Protein AF-D7NAE2-F1 (afdb_monomer_lite)

pLDDT: mean 88.02, std 19.3, range [36.66, 98.88]

Foldseek 3Di:
DLADPLNVCCVVVCLLLVLLVVVCVVCVVVLLPDAALVVLLVVLVVVLSLVVSQVSVCVVPRHHDPVSCVSCVVVSSLSNSLSNQCVRYHPVSSVCSVCVPPPVVVVVVVCVVVVNPDDDDDDDDPCPDPDDDDDDDDDDDDDDDDDDDD

Sequence (150 aa):
MNITSYYKQAAMSGLILQFAYTYTDDNRIKLNNFKEMMQLSDYLAKQNMVDKFATYADRHGLKRRNLMLQKSHKLLNRYINSRIIYNMLDEEAWNEYINQDDPVISTALRVFRNNAAFPKKPEKKSAKGKVAIVQGYNHFSLQRHFIAHA

Secondary structure (DSSP, 8-state):
----HHHHHHHHTTHHHHHHHHHHHHTHHHHTT--SHHHHHHHHHTTTHHHHHHHHHHHTT----HHHHHHTHHHHHHHHHHHHHHHHS-HHHHHHHHHTT-HHHHHHHHHHHTT-SSPPPPP-----------------------PPP-

Radius of gyration: 34.31 Å; chains: 1; bounding box: 54×75×108 Å

Structure (mmCIF, N/CA/C/O backbone):
data_AF-D7NAE2-F1
#
_entry.id   AF-D7NAE2-F1
#
loop_
_atom_site.group_PDB
_atom_site.id
_atom_site.type_symbol
_atom_site.label_atom_id
_atom_site.label_alt_id
_atom_site.label_comp_id
_atom_site.label_asym_id
_atom_site.label_entity_id
_atom_site.label_seq_id
_atom_site.pdbx_PDB_ins_code
_atom_site.Cartn_x
_atom_site.Cartn_y
_atom_site.Cartn_z
_atom_site.occupancy
_atom_site.B_iso_or_equiv
_atom_site.auth_seq_id
_atom_site.auth_comp_id
_atom_site.auth_asym_id
_atom_site.auth_atom_id
_atom_site.pdbx_PDB_model_num
ATOM 1 N N . MET A 1 1 ? 1.911 15.995 -2.141 1.00 64.56 1 MET A N 1
ATOM 2 C CA . MET A 1 1 ? 1.461 14.690 -1.598 1.00 64.56 1 MET A CA 1
ATOM 3 C C . MET A 1 1 ? 0.397 14.921 -0.532 1.00 64.56 1 MET A C 1
ATOM 5 O O . MET A 1 1 ? 0.582 15.791 0.309 1.00 64.56 1 MET A O 1
ATOM 9 N N . ASN A 1 2 ? -0.695 14.154 -0.541 1.00 90.75 2 ASN A N 1
ATOM 10 C CA . ASN A 1 2 ? -1.825 14.324 0.385 1.00 90.75 2 ASN A CA 1
ATOM 11 C C . ASN A 1 2 ? -1.612 13.570 1.712 1.00 90.75 2 ASN A C 1
ATOM 13 O O . ASN A 1 2 ? -2.381 12.681 2.077 1.00 90.75 2 ASN A O 1
ATOM 17 N N . ILE A 1 3 ? -0.535 13.901 2.425 1.00 96.62 3 ILE A N 1
ATOM 18 C CA . ILE A 1 3 ? -0.161 13.268 3.698 1.00 96.62 3 ILE A CA 1
ATOM 19 C C . ILE A 1 3 ? -0.974 13.893 4.840 1.00 96.62 3 ILE A C 1
ATOM 21 O O . ILE A 1 3 ? -0.920 15.102 5.053 1.00 96.62 3 ILE A O 1
ATOM 25 N N . THR A 1 4 ? -1.704 13.075 5.598 1.00 98.44 4 THR A N 1
ATOM 26 C CA . THR A 1 4 ? -2.488 13.505 6.771 1.00 98.44 4 THR A CA 1
ATOM 27 C C . THR A 1 4 ? -1.820 13.100 8.081 1.00 98.44 4 THR A C 1
ATOM 29 O O . THR A 1 4 ? -0.950 12.229 8.105 1.00 98.44 4 THR A O 1
ATOM 32 N N . SER A 1 5 ? -2.242 13.705 9.195 1.00 98.19 5 SER A N 1
ATOM 33 C CA . SER A 1 5 ? -1.802 13.279 10.530 1.00 98.19 5 SER A CA 1
ATOM 34 C C . SER A 1 5 ? -2.199 11.834 10.835 1.00 98.19 5 SER A C 1
ATOM 36 O O . SER A 1 5 ? -1.395 11.110 11.411 1.00 98.19 5 SER A O 1
ATOM 38 N N . TYR A 1 6 ? -3.371 11.386 10.369 1.00 98.50 6 TYR A N 1
ATOM 39 C CA . TYR A 1 6 ? -3.787 9.986 10.478 1.00 98.50 6 TYR A CA 1
ATOM 40 C C . TYR A 1 6 ? -2.785 9.039 9.800 1.00 98.50 6 TYR A C 1
ATOM 42 O O . TYR A 1 6 ? -2.318 8.096 10.429 1.00 98.50 6 TYR A O 1
ATOM 50 N N . TYR A 1 7 ? -2.392 9.319 8.548 1.00 98.62 7 TYR A N 1
ATOM 51 C CA . TYR A 1 7 ? -1.379 8.517 7.847 1.00 98.62 7 TYR A CA 1
ATOM 52 C C . TYR A 1 7 ? -0.038 8.502 8.589 1.00 98.62 7 TYR A C 1
ATOM 54 O O . TYR A 1 7 ? 0.555 7.439 8.760 1.00 98.62 7 TYR A O 1
ATOM 62 N N . LYS A 1 8 ? 0.436 9.667 9.055 1.00 98.44 8 LYS A N 1
ATOM 63 C CA . LYS A 1 8 ? 1.699 9.760 9.805 1.00 98.44 8 LYS A CA 1
ATOM 64 C C . LYS A 1 8 ? 1.656 8.894 11.061 1.00 98.44 8 LYS A C 1
ATOM 66 O O . LYS A 1 8 ? 2.557 8.092 11.267 1.00 98.44 8 LYS A O 1
ATOM 71 N N . GLN A 1 9 ? 0.593 9.009 11.853 1.00 98.50 9 GLN A N 1
ATOM 72 C CA . GLN A 1 9 ? 0.435 8.235 13.081 1.00 98.50 9 GLN A CA 1
ATOM 73 C C . GLN A 1 9 ? 0.338 6.731 12.792 1.00 98.50 9 GLN A C 1
ATOM 75 O O . GLN A 1 9 ? 1.018 5.949 13.449 1.00 98.50 9 GLN A O 1
ATOM 80 N N . ALA A 1 10 ? -0.432 6.327 11.778 1.00 98.62 10 ALA A N 1
ATOM 81 C CA . ALA A 1 10 ? -0.533 4.938 11.326 1.00 98.62 10 ALA A CA 1
ATOM 82 C C . ALA A 1 10 ? 0.826 4.339 10.922 1.00 98.62 10 ALA A C 1
ATOM 84 O O . ALA A 1 10 ? 1.136 3.204 11.279 1.00 98.62 10 ALA A O 1
ATOM 85 N N . ALA A 1 11 ? 1.640 5.102 10.189 1.00 97.94 11 ALA A N 1
ATOM 86 C CA . ALA A 1 11 ? 2.962 4.667 9.753 1.00 97.94 11 ALA A CA 1
ATOM 87 C C . ALA A 1 11 ? 3.971 4.626 10.913 1.00 97.94 11 ALA A C 1
ATOM 89 O O . ALA A 1 11 ? 4.664 3.628 11.081 1.00 97.94 11 ALA A O 1
ATOM 90 N N . MET A 1 12 ? 4.032 5.683 11.730 1.00 98.19 12 MET A N 1
ATOM 91 C CA . MET A 1 12 ? 4.995 5.806 12.834 1.00 98.19 12 MET A CA 1
ATOM 92 C C . MET A 1 12 ? 4.734 4.817 13.973 1.00 98.19 12 MET A C 1
ATOM 94 O O . MET A 1 12 ? 5.675 4.362 14.608 1.00 98.19 12 MET A O 1
ATOM 98 N N . SER A 1 13 ? 3.471 4.475 14.227 1.00 98.19 13 SER A N 1
ATOM 99 C CA . SER A 1 13 ? 3.096 3.483 15.247 1.00 98.19 13 SER A CA 1
ATOM 100 C C . SER A 1 13 ? 3.320 2.034 14.808 1.00 98.19 13 SER A C 1
ATOM 102 O O . SER A 1 13 ? 3.119 1.124 15.605 1.00 98.19 13 SER A O 1
ATOM 104 N N . GLY A 1 14 ? 3.672 1.790 13.541 1.00 98.44 14 GLY A N 1
ATOM 105 C CA . GLY A 1 14 ? 3.779 0.437 12.994 1.00 98.44 14 GLY A CA 1
ATOM 106 C C . GLY A 1 14 ? 2.434 -0.254 12.738 1.00 98.44 14 GLY A C 1
ATOM 107 O O . GLY A 1 14 ? 2.430 -1.387 12.261 1.00 98.44 14 GLY A O 1
ATOM 108 N N . LEU A 1 15 ? 1.293 0.411 12.967 1.00 98.62 15 LEU A N 1
ATOM 109 C CA . LEU A 1 15 ? -0.041 -0.180 12.784 1.00 98.62 15 LEU A CA 1
ATOM 110 C C . LEU A 1 15 ? -0.277 -0.699 11.361 1.00 98.62 15 LEU A C 1
ATOM 112 O O . LEU A 1 15 ? -0.952 -1.709 11.186 1.00 98.62 15 LEU A O 1
ATOM 116 N N . ILE A 1 16 ? 0.280 -0.034 10.343 1.00 98.75 16 ILE A N 1
ATOM 117 C CA . ILE A 1 16 ? 0.179 -0.500 8.949 1.00 98.75 16 ILE A CA 1
ATOM 118 C C . ILE A 1 16 ? 0.916 -1.835 8.762 1.00 98.75 16 ILE A C 1
ATOM 120 O O . ILE A 1 16 ? 0.396 -2.726 8.095 1.00 98.75 16 ILE A O 1
ATOM 124 N N . LEU A 1 17 ? 2.109 -1.979 9.353 1.00 98.50 17 LEU A N 1
ATOM 125 C CA . LEU A 1 17 ? 2.908 -3.207 9.271 1.00 98.50 17 LEU A CA 1
ATOM 126 C C . LEU A 1 17 ? 2.215 -4.356 10.003 1.00 98.50 17 LEU A C 1
ATOM 128 O O . LEU A 1 17 ? 2.069 -5.436 9.439 1.00 98.50 17 LEU A O 1
ATOM 132 N N . GLN A 1 18 ? 1.742 -4.098 11.223 1.00 98.69 18 GLN A N 1
ATOM 133 C CA . GLN A 1 18 ? 1.012 -5.079 12.024 1.00 98.69 18 GLN A CA 1
ATOM 134 C C . GLN A 1 18 ? -0.255 -5.543 11.305 1.00 98.69 18 GLN A C 1
ATOM 136 O O . GLN A 1 18 ? -0.453 -6.740 11.135 1.00 98.69 18 GLN A O 1
ATOM 141 N N . PHE A 1 19 ? -1.063 -4.609 10.791 1.00 98.88 19 PHE A N 1
ATOM 142 C CA . PHE A 1 19 ? -2.251 -4.949 10.012 1.00 98.88 19 PHE A CA 1
ATOM 143 C C . PHE A 1 19 ? -1.917 -5.799 8.783 1.00 98.88 19 PHE A C 1
ATOM 145 O O . PHE A 1 19 ? -2.597 -6.788 8.529 1.00 98.88 19 PHE A O 1
ATOM 152 N N . ALA A 1 20 ? -0.887 -5.427 8.017 1.00 98.75 20 ALA A N 1
ATOM 153 C CA . ALA A 1 20 ? -0.481 -6.189 6.842 1.00 98.75 20 ALA A CA 1
ATOM 154 C C . ALA A 1 20 ? -0.040 -7.612 7.213 1.00 98.75 20 ALA A C 1
ATOM 156 O O . ALA A 1 20 ? -0.421 -8.555 6.524 1.00 98.75 20 ALA A O 1
ATOM 157 N N . TYR A 1 21 ? 0.708 -7.777 8.307 1.00 98.56 21 TYR A N 1
ATOM 158 C CA . TYR A 1 21 ? 1.105 -9.085 8.827 1.00 98.56 21 TYR A CA 1
ATOM 159 C C . TYR A 1 21 ? -0.111 -9.918 9.251 1.00 98.56 21 TYR A C 1
ATOM 161 O O . TYR A 1 21 ? -0.300 -11.010 8.722 1.00 98.56 21 TYR A O 1
ATOM 169 N N . THR A 1 22 ? -0.981 -9.378 10.112 1.00 98.69 22 THR A N 1
ATOM 170 C CA . THR A 1 22 ? -2.207 -10.056 10.568 1.00 98.69 22 THR A CA 1
ATOM 171 C C . THR A 1 22 ? -3.103 -10.441 9.395 1.00 98.69 22 THR A C 1
ATOM 173 O O . THR A 1 22 ? -3.497 -11.592 9.273 1.00 98.69 22 THR A O 1
ATOM 176 N N . TYR A 1 23 ? -3.367 -9.512 8.470 1.00 98.75 23 TYR A N 1
ATOM 177 C CA . TYR A 1 23 ? -4.175 -9.796 7.285 1.00 98.75 23 TYR A CA 1
ATOM 178 C C . TYR A 1 23 ? -3.566 -10.914 6.435 1.00 98.75 23 TYR A C 1
ATOM 180 O O . TYR A 1 23 ? -4.295 -11.760 5.917 1.00 98.75 23 TYR A O 1
ATOM 188 N N . THR A 1 24 ? -2.241 -10.906 6.275 1.00 98.56 24 THR A N 1
ATOM 189 C CA . THR A 1 24 ? -1.533 -11.936 5.514 1.00 98.56 24 THR A CA 1
ATOM 190 C C . THR A 1 24 ? -1.708 -13.300 6.166 1.00 98.56 24 THR A C 1
ATOM 192 O O . THR A 1 24 ? -2.064 -14.257 5.482 1.00 98.56 24 THR A O 1
ATOM 195 N N . ASP A 1 25 ? -1.494 -13.381 7.477 1.00 98.56 25 ASP A N 1
ATOM 196 C CA . ASP A 1 25 ? -1.574 -14.635 8.216 1.00 98.56 25 ASP A CA 1
ATOM 197 C C . ASP A 1 25 ? -3.000 -15.206 8.217 1.00 98.56 25 ASP A C 1
ATOM 199 O O . ASP A 1 25 ? -3.210 -16.344 7.795 1.00 98.56 25 ASP A O 1
ATOM 203 N N . ASP A 1 26 ? -3.993 -14.363 8.514 1.00 98.56 26 ASP A N 1
ATOM 204 C CA . ASP A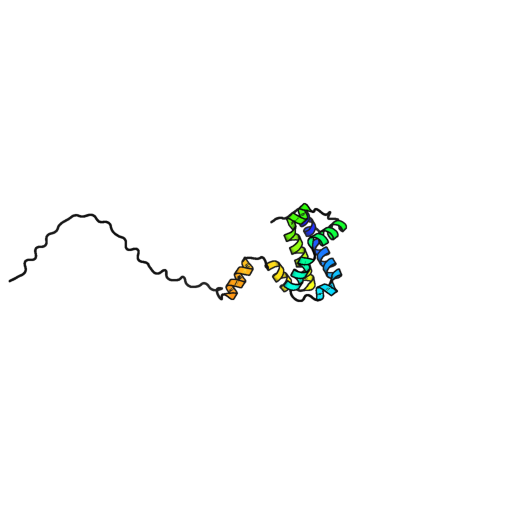 1 26 ? -5.418 -14.718 8.516 1.00 98.56 26 ASP A CA 1
ATOM 205 C C . ASP A 1 26 ? -5.917 -15.225 7.148 1.00 98.56 26 ASP A C 1
ATOM 207 O O . ASP A 1 26 ? -6.892 -15.972 7.063 1.00 98.56 26 ASP A O 1
ATOM 211 N N . ASN A 1 27 ? -5.282 -14.799 6.049 1.00 98.50 27 ASN A N 1
ATOM 212 C CA . ASN A 1 27 ? -5.705 -15.114 4.681 1.00 98.50 27 ASN A CA 1
ATOM 213 C C . ASN A 1 27 ? -4.702 -16.007 3.933 1.00 98.50 27 ASN A C 1
ATOM 215 O O . ASN A 1 27 ? -4.849 -16.204 2.722 1.00 98.50 27 ASN A O 1
ATOM 219 N N . ARG A 1 28 ? -3.703 -16.575 4.622 1.00 98.31 28 ARG A N 1
ATOM 220 C CA . ARG A 1 28 ? -2.535 -17.234 4.012 1.00 98.31 28 ARG A CA 1
ATOM 221 C C . ARG A 1 28 ? -2.896 -18.313 2.994 1.00 98.31 28 ARG A C 1
ATOM 223 O O . ARG A 1 28 ? -2.364 -18.308 1.888 1.00 98.31 28 ARG A O 1
ATOM 230 N N . ILE A 1 29 ? -3.848 -19.191 3.323 1.00 98.19 29 ILE A N 1
ATOM 231 C CA . ILE A 1 29 ? -4.303 -20.275 2.429 1.00 98.19 29 ILE A CA 1
ATOM 232 C C . ILE A 1 29 ? -4.781 -19.714 1.086 1.00 98.19 29 ILE A C 1
ATOM 234 O O . ILE A 1 29 ? -4.451 -20.247 0.030 1.00 98.19 29 ILE A O 1
ATOM 238 N N . LYS A 1 30 ? -5.536 -18.612 1.115 1.00 98.31 30 LYS A N 1
ATOM 239 C CA . LYS A 1 30 ? -6.037 -17.964 -0.095 1.00 98.31 30 LYS A CA 1
ATOM 240 C C . LYS A 1 30 ? -4.922 -17.240 -0.839 1.00 98.31 30 LYS A C 1
ATOM 242 O O . LYS A 1 30 ? -4.831 -17.377 -2.056 1.00 98.31 30 LYS A O 1
ATOM 247 N N . LEU A 1 31 ? -4.105 -16.477 -0.114 1.00 98.38 31 LEU A N 1
ATOM 248 C CA . LEU A 1 31 ? -3.060 -15.644 -0.703 1.00 98.38 31 LEU A CA 1
ATOM 249 C C . LEU A 1 31 ? -1.949 -16.477 -1.360 1.00 98.38 31 LEU A C 1
ATOM 251 O O . LEU A 1 31 ? -1.419 -16.059 -2.382 1.00 98.38 31 LEU A O 1
ATOM 255 N N . ASN A 1 32 ? -1.668 -17.683 -0.853 1.00 97.44 32 ASN A N 1
ATOM 256 C CA . ASN A 1 32 ? -0.686 -18.616 -1.422 1.00 97.44 32 ASN A CA 1
ATOM 257 C C . ASN A 1 32 ? -0.984 -19.032 -2.875 1.00 97.44 32 ASN A C 1
ATOM 259 O O . ASN A 1 32 ? -0.097 -19.562 -3.549 1.00 97.44 32 ASN A O 1
ATOM 263 N N . ASN A 1 33 ? -2.213 -18.822 -3.358 1.00 98.00 33 ASN A N 1
ATOM 264 C CA . ASN A 1 33 ? -2.610 -19.155 -4.726 1.00 98.00 33 ASN A CA 1
ATOM 265 C C . ASN A 1 33 ? -2.189 -18.098 -5.758 1.00 98.00 33 ASN A C 1
ATOM 267 O O . ASN A 1 33 ? -2.230 -18.382 -6.951 1.00 98.00 33 ASN A O 1
ATOM 271 N N . PHE A 1 34 ? -1.789 -16.898 -5.329 1.00 98.19 34 PHE A N 1
ATOM 272 C CA . PHE A 1 34 ? -1.270 -15.868 -6.228 1.00 98.19 34 PHE A CA 1
ATOM 273 C C . PHE A 1 34 ? 0.244 -16.023 -6.343 1.00 98.19 34 PHE A C 1
ATOM 275 O O . PHE A 1 34 ? 0.934 -16.022 -5.325 1.00 98.19 34 PHE A O 1
ATOM 282 N N . LYS A 1 35 ? 0.749 -16.197 -7.568 1.00 96.75 35 LYS A N 1
ATOM 283 C CA . LYS A 1 35 ? 2.187 -16.390 -7.832 1.00 96.75 35 LYS A CA 1
ATOM 284 C C . LYS A 1 35 ? 2.842 -15.165 -8.453 1.00 96.75 35 LYS A C 1
ATOM 286 O O . LYS A 1 35 ? 4.028 -14.958 -8.261 1.00 96.75 35 LYS A O 1
ATOM 291 N N . GLU A 1 36 ? 2.045 -14.331 -9.112 1.00 97.31 36 GLU A N 1
ATOM 292 C CA . GLU A 1 36 ? 2.515 -13.121 -9.775 1.00 97.31 36 GLU A CA 1
ATOM 293 C C . GLU A 1 36 ? 2.103 -11.864 -9.006 1.00 97.31 36 GLU A C 1
ATOM 295 O O . GLU A 1 36 ? 0.982 -11.770 -8.485 1.00 97.31 36 GLU A O 1
ATOM 300 N N . MET A 1 37 ? 2.977 -10.853 -9.018 1.00 97.31 37 MET A N 1
ATOM 301 C CA . MET A 1 37 ? 2.747 -9.553 -8.378 1.00 97.31 37 MET A CA 1
ATOM 302 C C . MET A 1 37 ? 1.401 -8.946 -8.795 1.00 97.31 37 MET A C 1
ATOM 304 O O . MET A 1 37 ? 0.583 -8.585 -7.942 1.00 97.31 37 MET A O 1
ATOM 308 N N . MET A 1 38 ? 1.136 -8.900 -10.106 1.00 96.75 38 MET A N 1
ATOM 309 C CA . MET A 1 38 ? -0.090 -8.316 -10.658 1.00 96.75 38 MET A CA 1
ATOM 310 C C . MET A 1 38 ? -1.352 -9.048 -10.192 1.00 96.75 38 MET A C 1
ATOM 312 O O . MET A 1 38 ? -2.330 -8.402 -9.825 1.00 96.75 38 MET A O 1
ATOM 316 N N . GLN A 1 39 ? -1.327 -10.383 -10.119 1.00 98.19 39 GLN A N 1
ATOM 317 C CA . GLN A 1 39 ? -2.479 -11.173 -9.668 1.00 98.19 39 GLN A CA 1
ATOM 318 C C . GLN A 1 39 ? -2.845 -10.856 -8.213 1.00 98.19 39 GLN A C 1
ATOM 320 O O . GLN A 1 39 ? -4.019 -10.653 -7.887 1.00 98.19 39 GLN A O 1
ATOM 325 N N . LEU A 1 40 ? -1.837 -10.798 -7.336 1.00 98.50 40 LEU A N 1
ATOM 326 C CA . LEU A 1 40 ? -2.038 -10.469 -5.928 1.00 98.50 40 LEU A CA 1
ATOM 327 C C . LEU A 1 40 ? -2.492 -9.012 -5.760 1.00 98.50 40 LEU A C 1
ATOM 329 O O . LEU A 1 40 ? -3.437 -8.742 -5.016 1.00 98.50 40 LEU A O 1
ATOM 333 N N . SER A 1 41 ? -1.869 -8.075 -6.478 1.00 97.75 41 SER A N 1
ATOM 334 C CA . SER A 1 41 ? -2.255 -6.659 -6.475 1.00 97.75 41 SER A CA 1
ATOM 335 C C . SER A 1 41 ? -3.717 -6.460 -6.898 1.00 97.75 41 SER A C 1
ATOM 337 O O . SER A 1 41 ? -4.482 -5.795 -6.190 1.00 97.75 41 SER A O 1
ATOM 339 N N . ASP A 1 42 ? -4.142 -7.098 -7.991 1.00 97.88 42 ASP A N 1
ATOM 340 C CA . ASP A 1 42 ? -5.513 -7.024 -8.510 1.00 97.88 42 ASP A CA 1
ATOM 341 C C . ASP A 1 42 ? -6.533 -7.629 -7.546 1.00 97.88 42 ASP A C 1
ATOM 343 O O . ASP A 1 42 ? -7.656 -7.127 -7.405 1.00 97.88 42 ASP A O 1
ATOM 347 N N . TYR A 1 43 ? -6.154 -8.706 -6.855 1.00 98.50 43 TYR A N 1
ATOM 348 C CA . TYR A 1 43 ? -6.968 -9.267 -5.789 1.00 98.50 43 TYR A CA 1
ATOM 349 C C . TYR A 1 43 ? -7.149 -8.258 -4.649 1.00 98.50 43 TYR A C 1
ATOM 351 O O . TYR A 1 43 ? -8.290 -7.963 -4.278 1.00 98.50 43 TYR A O 1
ATOM 359 N N . LEU A 1 44 ? -6.054 -7.697 -4.123 1.00 98.31 44 LEU A N 1
ATOM 360 C CA . LEU A 1 44 ? -6.065 -6.749 -3.003 1.00 98.31 44 LEU A CA 1
ATOM 361 C C . LEU A 1 44 ? -6.825 -5.457 -3.335 1.00 98.31 44 LEU A C 1
ATOM 363 O O . LEU A 1 44 ? -7.532 -4.927 -2.477 1.00 98.31 44 LEU A O 1
ATOM 367 N N . ALA A 1 45 ? -6.756 -4.975 -4.578 1.00 96.25 45 ALA A N 1
ATOM 368 C CA . ALA A 1 45 ? -7.503 -3.801 -5.033 1.00 96.25 45 ALA A CA 1
ATOM 369 C C . ALA A 1 45 ? -9.025 -3.949 -4.838 1.00 96.25 45 ALA A C 1
ATOM 371 O O . ALA A 1 45 ? -9.717 -2.972 -4.555 1.00 96.25 45 ALA A O 1
ATOM 372 N N . LYS A 1 46 ? -9.544 -5.181 -4.905 1.00 97.50 46 LYS A N 1
ATOM 373 C CA . LYS A 1 46 ? -10.970 -5.501 -4.718 1.00 97.50 46 LYS A CA 1
ATOM 374 C C . LYS A 1 46 ? -11.362 -5.693 -3.248 1.00 97.50 46 LYS A C 1
ATOM 376 O O . LYS A 1 46 ? -12.537 -5.877 -2.950 1.00 97.50 46 LYS A O 1
ATOM 381 N N . GLN A 1 47 ? -10.403 -5.676 -2.319 1.00 97.56 47 GLN A N 1
ATOM 382 C CA . GLN A 1 47 ? -10.633 -6.006 -0.906 1.00 97.56 47 GLN A CA 1
ATOM 383 C C . GLN A 1 47 ? -10.964 -4.806 -0.016 1.00 97.56 47 GLN A C 1
ATOM 385 O O . GLN A 1 47 ? -11.222 -5.010 1.171 1.00 97.56 47 GLN A O 1
ATOM 390 N N . ASN A 1 48 ? -10.947 -3.581 -0.552 1.00 97.12 48 ASN A N 1
ATOM 391 C CA . ASN A 1 48 ? -11.131 -2.347 0.217 1.00 97.12 48 ASN A CA 1
ATOM 392 C C . ASN A 1 48 ? -10.174 -2.266 1.428 1.00 97.12 48 ASN A C 1
ATOM 394 O O . ASN A 1 48 ? -10.572 -2.109 2.584 1.00 97.12 48 ASN A O 1
ATOM 398 N N . MET A 1 49 ? -8.879 -2.438 1.152 1.00 98.62 49 MET A N 1
ATOM 399 C CA . MET A 1 49 ? -7.849 -2.636 2.176 1.00 98.62 49 MET A CA 1
ATOM 400 C C . MET A 1 49 ? -7.726 -1.470 3.161 1.00 98.62 49 MET A C 1
ATOM 402 O O . MET A 1 49 ? -7.478 -1.696 4.344 1.00 98.62 49 MET A O 1
ATOM 406 N N . VAL A 1 50 ? -7.950 -0.233 2.709 1.00 98.56 50 VAL A N 1
ATOM 407 C CA . VAL A 1 50 ? -7.915 0.959 3.575 1.00 98.56 50 VAL A CA 1
ATOM 408 C C . VAL A 1 50 ? -9.041 0.940 4.609 1.00 98.56 50 VAL A C 1
ATOM 410 O O . VAL A 1 50 ? -8.821 1.333 5.754 1.00 98.56 50 VAL A O 1
ATOM 413 N N . ASP A 1 51 ? -10.229 0.458 4.244 1.00 98.56 51 ASP A N 1
ATOM 414 C CA . ASP A 1 51 ? -11.353 0.350 5.173 1.00 98.56 51 ASP A CA 1
ATOM 415 C C . ASP A 1 51 ? -11.123 -0.745 6.224 1.00 98.56 51 ASP A C 1
ATOM 417 O O . ASP A 1 51 ? -11.288 -0.504 7.424 1.00 98.56 51 ASP A O 1
ATOM 421 N N . LYS A 1 52 ? -10.634 -1.915 5.790 1.00 98.75 52 LYS A N 1
ATOM 422 C CA . LYS A 1 52 ? -10.230 -3.005 6.693 1.00 98.75 52 LYS A CA 1
ATOM 423 C C . LYS A 1 52 ? -9.143 -2.548 7.667 1.00 98.75 52 LYS A C 1
ATOM 425 O O . LYS A 1 52 ? -9.251 -2.798 8.869 1.00 98.75 52 LYS A O 1
ATOM 430 N N . PHE A 1 53 ? -8.145 -1.820 7.164 1.00 98.81 53 PHE A N 1
ATOM 431 C CA . PHE A 1 53 ? -7.113 -1.210 7.995 1.00 98.81 53 PHE A CA 1
ATOM 432 C C . PHE A 1 53 ? -7.707 -0.226 9.003 1.00 98.81 53 PHE A C 1
ATOM 434 O O . PHE A 1 53 ? -7.368 -0.295 10.177 1.00 98.81 53 PHE A O 1
ATOM 441 N N . ALA A 1 54 ? -8.610 0.662 8.588 1.00 98.69 54 ALA A N 1
ATOM 442 C CA . ALA A 1 54 ? -9.220 1.632 9.492 1.00 98.69 54 ALA A CA 1
ATOM 443 C C . ALA A 1 54 ? -9.998 0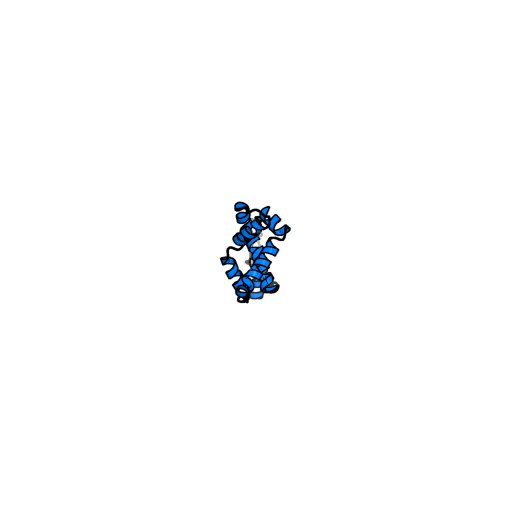.955 10.637 1.00 98.69 54 ALA A C 1
ATOM 445 O O . ALA A 1 54 ? -9.922 1.409 11.777 1.00 98.69 54 ALA A O 1
ATOM 446 N N . THR A 1 55 ? -10.692 -0.151 10.356 1.00 98.69 55 THR A N 1
ATOM 447 C CA . THR A 1 55 ? -11.380 -0.976 11.367 1.00 98.69 55 THR A CA 1
ATOM 448 C C . THR A 1 55 ? -10.404 -1.701 12.298 1.00 98.69 55 THR A C 1
ATOM 450 O O . THR A 1 55 ? -10.651 -1.828 13.497 1.00 98.69 55 THR A O 1
ATOM 453 N N . TYR A 1 56 ? -9.274 -2.184 11.778 1.00 98.75 56 TYR A N 1
ATOM 454 C CA . TYR A 1 56 ? -8.194 -2.717 12.609 1.00 98.75 56 TYR A CA 1
ATOM 455 C C . TYR A 1 56 ? -7.598 -1.626 13.508 1.00 98.75 56 TYR A C 1
ATOM 457 O O . TYR A 1 56 ? -7.560 -1.786 14.724 1.00 98.75 56 TYR A O 1
ATOM 465 N N . ALA A 1 57 ? -7.204 -0.496 12.929 1.00 98.75 57 ALA A N 1
ATOM 466 C CA . ALA A 1 57 ? -6.557 0.616 13.610 1.00 98.75 57 ALA A CA 1
ATOM 467 C C . ALA A 1 57 ? -7.424 1.208 14.735 1.00 98.75 57 ALA A C 1
ATOM 469 O O . ALA A 1 57 ? -6.895 1.499 15.806 1.00 98.75 57 ALA A O 1
ATOM 470 N N . ASP A 1 58 ? -8.746 1.313 14.544 1.00 98.62 58 ASP A N 1
ATOM 471 C CA . ASP A 1 58 ? -9.661 1.836 15.572 1.00 98.62 58 ASP A CA 1
ATOM 472 C C . ASP A 1 58 ? -9.671 0.981 16.849 1.00 98.62 58 ASP A C 1
ATOM 474 O O . ASP A 1 58 ? -9.676 1.519 17.963 1.00 98.62 58 ASP A O 1
ATOM 478 N N . ARG A 1 59 ? -9.584 -0.347 16.676 1.00 98.31 59 ARG A N 1
ATOM 479 C CA . ARG A 1 59 ? -9.469 -1.332 17.765 1.00 98.31 59 ARG A CA 1
ATOM 480 C C . ARG A 1 59 ? -8.093 -1.327 18.435 1.00 98.31 59 ARG A C 1
ATOM 482 O O . ARG A 1 59 ? -7.978 -1.776 19.566 1.00 98.31 59 ARG A O 1
ATOM 489 N N . HIS A 1 60 ? -7.078 -0.779 17.767 1.00 98.25 60 HIS A N 1
ATOM 490 C CA . HIS A 1 60 ? -5.689 -0.721 18.235 1.00 98.25 60 HIS A CA 1
ATOM 491 C C . HIS A 1 60 ? -5.246 0.713 18.573 1.00 98.25 60 HIS A C 1
ATOM 493 O O . HIS A 1 60 ? -4.078 1.071 18.448 1.00 98.25 60 HIS A O 1
ATOM 499 N N . GLY A 1 61 ? -6.190 1.560 18.997 1.00 97.62 61 GLY A N 1
ATOM 500 C CA . GLY A 1 61 ? -5.897 2.877 19.570 1.00 97.62 61 GLY A CA 1
ATOM 501 C C . GLY A 1 61 ? -5.763 4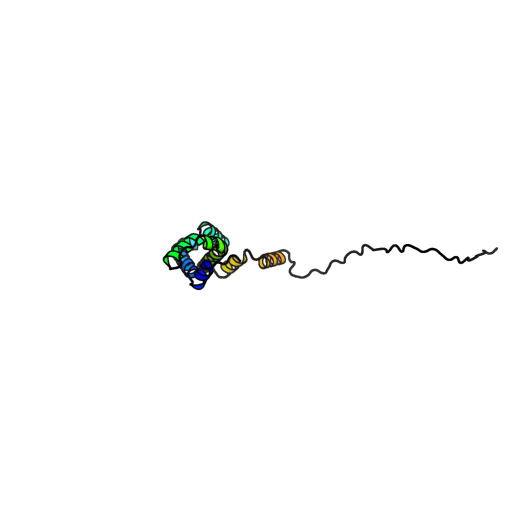.029 18.569 1.00 97.62 61 GLY A C 1
ATOM 502 O O . GLY A 1 61 ? -5.618 5.177 18.991 1.00 97.62 61 GLY A O 1
ATOM 503 N N . LEU A 1 62 ? -5.880 3.785 17.260 1.00 98.62 62 LEU A N 1
ATOM 504 C CA . LEU A 1 62 ? -5.902 4.837 16.241 1.00 98.62 62 LEU A CA 1
ATOM 505 C C . LEU A 1 62 ? -7.325 5.063 15.720 1.00 98.62 62 LEU A C 1
ATOM 507 O O . LEU A 1 62 ? -7.772 4.437 14.759 1.00 98.62 62 LEU A O 1
ATOM 511 N N . LYS A 1 63 ? -8.023 6.018 16.344 1.00 98.44 63 LYS A N 1
ATOM 512 C CA . LYS A 1 63 ? -9.424 6.321 16.029 1.00 98.44 63 LYS A CA 1
ATOM 513 C C . LYS A 1 63 ? -9.655 6.709 14.578 1.00 98.44 63 LYS A C 1
ATOM 515 O O . LYS A 1 63 ? -8.938 7.550 14.030 1.00 98.44 63 LYS A O 1
ATOM 520 N N . ARG A 1 64 ? -10.688 6.120 13.975 1.00 98.38 64 ARG A N 1
ATOM 521 C CA . ARG A 1 64 ? -11.054 6.301 12.568 1.00 98.38 64 ARG A CA 1
ATOM 522 C C . ARG A 1 64 ? -11.344 7.770 12.237 1.00 98.38 64 ARG A C 1
ATOM 524 O O . ARG A 1 64 ? -12.131 8.435 12.902 1.00 98.38 64 ARG A O 1
ATOM 531 N N . ARG A 1 65 ? -10.734 8.279 11.157 1.00 98.25 65 ARG A N 1
ATOM 532 C CA . ARG A 1 65 ? -10.926 9.657 10.659 1.00 98.25 65 ARG A CA 1
ATOM 533 C C . ARG A 1 65 ? -11.216 9.653 9.160 1.00 98.25 65 ARG A C 1
ATOM 535 O O . ARG A 1 65 ? -10.298 9.786 8.355 1.00 98.25 65 ARG A O 1
ATOM 542 N N . ASN A 1 66 ? -12.489 9.517 8.781 1.00 97.75 66 ASN A N 1
ATOM 543 C CA . ASN A 1 66 ? -12.918 9.304 7.388 1.00 97.75 66 ASN A CA 1
ATOM 544 C C . ASN A 1 66 ? -12.359 10.339 6.397 1.00 97.75 66 ASN A C 1
ATOM 546 O O . ASN A 1 66 ? -11.811 9.958 5.367 1.00 97.75 66 ASN A O 1
ATOM 550 N N . LEU A 1 67 ? -12.408 11.635 6.725 1.00 98.25 67 LEU A N 1
ATOM 551 C CA . LEU A 1 67 ? -11.871 12.685 5.846 1.00 98.25 67 LEU A CA 1
ATOM 552 C C . LEU A 1 67 ? -10.355 12.550 5.622 1.00 98.25 67 LEU A C 1
ATOM 554 O O . LEU A 1 67 ? -9.858 12.778 4.520 1.00 98.25 67 LEU A O 1
ATOM 558 N N . MET A 1 68 ? -9.607 12.151 6.655 1.00 98.50 68 MET A N 1
ATOM 559 C CA . MET A 1 68 ? -8.156 11.970 6.554 1.00 98.50 68 MET A CA 1
ATOM 560 C C . MET A 1 68 ? -7.790 10.678 5.822 1.00 98.50 68 MET A C 1
ATOM 562 O O . MET A 1 68 ? -6.870 10.682 5.004 1.00 98.50 68 MET A O 1
ATOM 566 N N . LEU A 1 69 ? -8.539 9.601 6.077 1.00 98.25 69 LEU A N 1
ATOM 567 C CA . LEU A 1 69 ? -8.439 8.336 5.350 1.00 98.25 69 LEU A CA 1
ATOM 568 C C . LEU A 1 69 ? -8.629 8.558 3.850 1.00 98.25 69 LEU A C 1
ATOM 570 O O . LEU A 1 69 ? -7.781 8.138 3.071 1.00 98.25 69 LEU A O 1
ATOM 574 N N . GLN A 1 70 ? -9.679 9.285 3.456 1.00 97.81 70 GLN A N 1
ATOM 575 C CA . GLN A 1 70 ? -9.937 9.618 2.054 1.00 97.81 70 GLN A CA 1
ATOM 576 C C . GLN A 1 70 ? -8.811 10.465 1.454 1.00 97.81 70 GLN A C 1
ATOM 578 O O . GLN A 1 70 ? -8.272 10.136 0.398 1.00 97.81 70 GLN A O 1
ATOM 583 N N . LYS A 1 71 ? -8.364 11.511 2.161 1.00 98.38 71 LYS A N 1
ATOM 584 C CA . LYS A 1 71 ? -7.286 12.385 1.676 1.00 98.38 71 LYS A CA 1
ATOM 585 C C . LYS A 1 71 ? -5.963 11.633 1.467 1.00 98.38 71 LYS A C 1
ATOM 587 O O . LYS A 1 71 ? -5.272 11.893 0.485 1.00 98.38 71 LYS A O 1
ATOM 592 N N . SER A 1 72 ? -5.617 10.688 2.342 1.00 98.31 72 SER A N 1
ATOM 593 C CA . SER A 1 72 ? -4.399 9.865 2.235 1.00 98.31 72 SER A CA 1
ATOM 594 C C . SER A 1 72 ? -4.628 8.471 1.639 1.00 98.31 72 SER A C 1
ATOM 596 O O . SER A 1 72 ? -3.742 7.623 1.751 1.00 98.31 72 SER A O 1
ATOM 598 N N . HIS A 1 73 ? -5.767 8.222 0.984 1.00 97.81 73 HIS A N 1
ATOM 599 C CA . HIS A 1 73 ? -6.179 6.875 0.577 1.00 97.81 73 HIS A CA 1
ATOM 600 C C . HIS A 1 73 ? -5.129 6.173 -0.290 1.00 97.81 73 HIS A C 1
ATOM 602 O O . HIS A 1 73 ? -4.728 5.054 0.017 1.00 97.81 73 HIS A O 1
ATOM 608 N N . LYS A 1 74 ? -4.612 6.848 -1.330 1.00 96.06 74 LYS A N 1
ATOM 609 C CA . LYS A 1 74 ? -3.584 6.273 -2.220 1.00 96.06 74 LYS A CA 1
ATOM 610 C C . LYS A 1 74 ? -2.324 5.850 -1.452 1.00 96.06 74 LYS A C 1
ATOM 612 O O . LYS A 1 74 ? -1.773 4.794 -1.737 1.00 96.06 74 LYS A O 1
ATOM 617 N N . LEU A 1 75 ? -1.890 6.644 -0.469 1.00 96.75 75 LEU A N 1
ATOM 618 C CA . LEU A 1 75 ? -0.699 6.349 0.335 1.00 96.75 75 LEU A CA 1
ATOM 619 C C . LEU A 1 75 ? -0.928 5.163 1.275 1.00 96.75 75 LEU A C 1
ATOM 621 O O . LEU A 1 75 ? -0.090 4.269 1.335 1.00 96.75 75 LEU A O 1
ATOM 625 N N . LEU A 1 76 ? -2.069 5.140 1.972 1.00 98.31 76 LEU A N 1
ATOM 6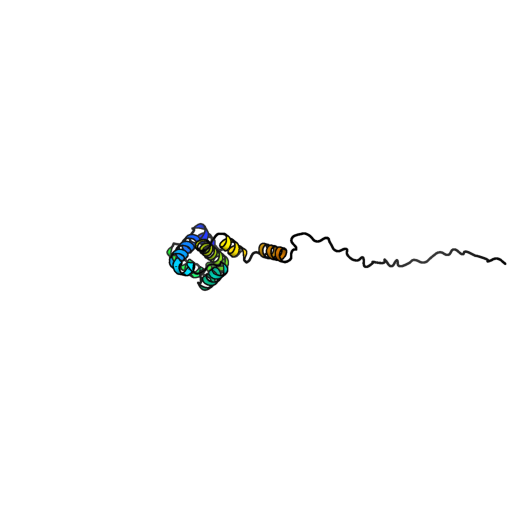26 C CA . LEU A 1 76 ? -2.448 4.028 2.847 1.00 98.31 76 LEU A CA 1
ATOM 627 C C . LEU A 1 76 ? -2.561 2.729 2.052 1.00 98.31 76 LEU A C 1
ATOM 629 O O . LEU A 1 76 ? -1.917 1.747 2.401 1.00 98.31 76 LEU A O 1
ATOM 633 N N . ASN A 1 77 ? -3.325 2.752 0.957 1.00 97.81 77 ASN A N 1
ATOM 634 C CA . ASN A 1 77 ? -3.562 1.583 0.117 1.00 97.81 77 ASN A CA 1
ATOM 635 C C . ASN A 1 77 ? -2.248 1.011 -0.422 1.00 97.81 77 ASN A C 1
ATOM 637 O O . ASN A 1 77 ? -1.997 -0.183 -0.308 1.00 97.81 77 ASN A O 1
ATOM 641 N N . ARG A 1 78 ? -1.378 1.880 -0.949 1.00 97.25 78 ARG A N 1
ATOM 642 C CA . ARG A 1 78 ? -0.070 1.480 -1.469 1.00 97.25 78 ARG A CA 1
ATOM 643 C C . ARG A 1 78 ? 0.826 0.891 -0.384 1.00 97.25 78 ARG A C 1
ATOM 645 O O . ARG A 1 78 ? 1.421 -0.152 -0.618 1.00 97.25 78 ARG A O 1
ATOM 652 N N . TYR A 1 79 ? 0.917 1.519 0.792 1.00 97.88 79 TYR A N 1
ATOM 653 C CA . TYR A 1 79 ? 1.723 0.984 1.893 1.00 97.88 79 TYR A CA 1
ATOM 654 C C . TYR A 1 79 ? 1.192 -0.397 2.305 1.00 97.88 79 TYR A C 1
ATOM 656 O O . TYR A 1 79 ? 1.935 -1.375 2.236 1.00 97.88 79 TYR A O 1
ATOM 664 N N . ILE A 1 80 ? -0.092 -0.502 2.655 1.00 98.75 80 ILE A N 1
ATOM 665 C CA . ILE A 1 80 ? -0.727 -1.759 3.080 1.00 98.75 80 ILE A CA 1
ATOM 666 C C . ILE A 1 80 ? -0.465 -2.877 2.064 1.00 98.75 80 ILE A C 1
ATOM 668 O O . ILE A 1 80 ? 0.081 -3.920 2.422 1.00 98.75 80 ILE A O 1
ATOM 672 N N . ASN A 1 81 ? -0.795 -2.638 0.792 1.00 98.62 81 ASN A N 1
ATOM 673 C CA . ASN A 1 81 ? -0.671 -3.651 -0.250 1.00 98.62 81 ASN A CA 1
ATOM 674 C C . ASN A 1 81 ? 0.790 -4.034 -0.491 1.00 98.62 81 ASN A C 1
ATOM 676 O O . ASN A 1 81 ? 1.081 -5.219 -0.602 1.00 98.62 81 ASN A O 1
ATOM 680 N N . SER A 1 82 ? 1.717 -3.068 -0.481 1.00 98.31 82 SER A N 1
ATOM 681 C CA . SER A 1 82 ? 3.148 -3.353 -0.646 1.00 98.31 82 SER A CA 1
ATOM 682 C C . SER A 1 82 ? 3.674 -4.329 0.409 1.00 98.31 82 SER A C 1
ATOM 684 O O . SER A 1 82 ? 4.485 -5.195 0.104 1.00 98.31 82 SER A O 1
ATOM 686 N N . ARG A 1 83 ? 3.182 -4.236 1.649 1.00 98.50 83 ARG A N 1
ATOM 687 C CA . ARG A 1 83 ? 3.628 -5.104 2.743 1.00 98.50 83 ARG A CA 1
ATOM 688 C C . ARG A 1 83 ? 3.022 -6.493 2.655 1.00 98.50 83 ARG A C 1
ATOM 690 O O . ARG A 1 83 ? 3.719 -7.458 2.926 1.00 98.50 83 ARG A O 1
ATOM 697 N N . ILE A 1 84 ? 1.773 -6.604 2.213 1.00 98.75 84 ILE A N 1
ATOM 69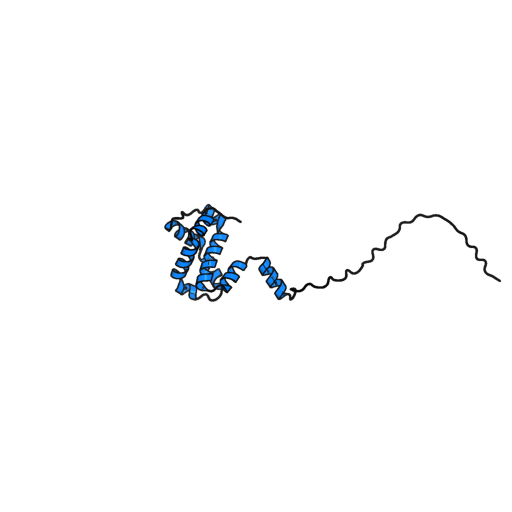8 C CA . ILE A 1 84 ? 1.154 -7.909 1.949 1.00 98.75 84 ILE A CA 1
ATOM 699 C C . ILE A 1 84 ? 1.848 -8.607 0.773 1.00 98.75 84 ILE A C 1
ATOM 701 O O . ILE A 1 84 ? 2.126 -9.796 0.863 1.00 98.75 84 ILE A O 1
ATOM 705 N N . ILE A 1 85 ? 2.172 -7.873 -0.298 1.00 98.69 85 ILE A N 1
ATOM 706 C CA . ILE A 1 85 ? 2.916 -8.404 -1.451 1.00 98.69 85 ILE A CA 1
ATOM 707 C C . ILE A 1 85 ? 4.285 -8.925 -1.011 1.00 98.69 85 ILE A C 1
ATOM 709 O O . ILE A 1 85 ? 4.596 -10.077 -1.285 1.00 98.69 85 ILE A O 1
ATOM 713 N N . TYR A 1 86 ? 5.046 -8.127 -0.259 1.00 98.25 86 TYR A N 1
ATOM 714 C CA . TYR A 1 86 ? 6.344 -8.544 0.277 1.00 98.25 86 TYR A CA 1
ATOM 715 C C . TYR A 1 86 ? 6.246 -9.790 1.174 1.00 98.25 86 TYR A C 1
ATOM 717 O O . TYR A 1 86 ? 7.076 -10.683 1.083 1.00 98.25 86 TYR A O 1
ATOM 725 N N . ASN A 1 87 ? 5.217 -9.878 2.023 1.00 98.06 87 ASN A N 1
ATOM 726 C CA . ASN A 1 87 ? 5.038 -11.026 2.916 1.00 98.06 87 ASN A CA 1
ATOM 727 C C . ASN A 1 87 ? 4.648 -12.326 2.186 1.00 98.06 87 ASN A C 1
ATOM 729 O O . ASN A 1 87 ? 4.813 -13.403 2.758 1.00 98.06 87 ASN A O 1
ATOM 733 N N . MET A 1 88 ? 4.049 -12.232 0.993 1.00 98.38 88 MET A N 1
ATOM 734 C CA . MET A 1 88 ? 3.501 -13.379 0.255 1.00 98.38 88 MET A CA 1
ATOM 735 C C . MET A 1 88 ? 4.373 -13.846 -0.904 1.00 98.38 88 MET A C 1
ATOM 737 O O . MET A 1 88 ? 4.349 -15.030 -1.233 1.00 98.38 88 MET A O 1
ATOM 741 N N . LEU A 1 89 ? 5.067 -12.911 -1.545 1.00 97.75 89 LEU A N 1
ATOM 742 C CA . LEU A 1 89 ? 5.941 -13.157 -2.681 1.00 97.75 89 LEU A CA 1
ATOM 743 C C . LEU A 1 89 ? 7.384 -12.933 -2.216 1.00 97.75 89 LEU A C 1
ATOM 745 O O . LEU A 1 89 ? 7.845 -13.611 -1.299 1.00 97.75 89 LEU A O 1
ATOM 749 N N . ASP A 1 90 ? 8.081 -11.979 -2.818 1.00 97.06 90 ASP A N 1
ATOM 750 C CA . ASP A 1 90 ? 9.469 -11.664 -2.528 1.00 97.06 90 ASP A CA 1
ATOM 751 C C . ASP A 1 90 ? 9.768 -10.165 -2.722 1.00 97.06 90 ASP A C 1
ATOM 753 O O . ASP A 1 90 ? 8.883 -9.321 -2.925 1.00 97.06 90 ASP A O 1
ATOM 757 N N . GLU A 1 91 ? 11.051 -9.822 -2.609 1.00 97.44 91 GLU A N 1
ATOM 758 C CA . GLU A 1 91 ? 11.546 -8.464 -2.799 1.00 97.44 91 GLU A CA 1
ATOM 759 C C . GLU A 1 91 ? 11.405 -7.979 -4.250 1.00 97.44 91 GLU A C 1
ATOM 761 O O . GLU A 1 91 ? 11.133 -6.797 -4.466 1.00 97.44 91 GLU A O 1
ATOM 766 N N . GLU A 1 92 ? 11.532 -8.862 -5.244 1.00 97.25 92 GLU A N 1
ATOM 767 C CA . GLU A 1 92 ? 11.405 -8.503 -6.661 1.00 97.25 92 GLU A CA 1
ATOM 768 C C . GLU A 1 92 ? 9.971 -8.081 -6.992 1.00 97.25 92 GLU A C 1
ATOM 770 O O . GLU A 1 92 ? 9.754 -6.989 -7.526 1.00 97.25 92 GLU A O 1
ATOM 775 N N . ALA A 1 93 ? 8.983 -8.871 -6.569 1.00 97.81 93 ALA A N 1
ATOM 776 C CA . ALA A 1 93 ? 7.570 -8.542 -6.707 1.00 97.81 93 ALA A CA 1
ATOM 777 C C . ALA A 1 93 ? 7.210 -7.245 -5.964 1.00 97.81 93 ALA A C 1
ATOM 779 O O . ALA A 1 93 ? 6.448 -6.407 -6.458 1.00 97.81 93 ALA A O 1
ATOM 780 N N . TRP A 1 94 ? 7.770 -7.036 -4.771 1.00 98.12 94 TRP A N 1
ATOM 781 C CA . TRP A 1 94 ? 7.581 -5.786 -4.040 1.00 98.12 94 TRP A CA 1
ATOM 782 C C . TRP A 1 94 ? 8.168 -4.580 -4.790 1.00 98.12 94 TRP A C 1
ATOM 784 O O . TRP A 1 94 ? 7.483 -3.560 -4.926 1.00 98.12 94 TRP A O 1
ATOM 794 N N . ASN A 1 95 ? 9.391 -4.705 -5.315 1.00 97.00 95 ASN A N 1
ATOM 795 C CA . ASN A 1 95 ? 10.056 -3.681 -6.122 1.00 97.00 95 ASN A CA 1
ATOM 796 C C . ASN A 1 95 ? 9.258 -3.357 -7.389 1.00 97.00 95 ASN A C 1
ATOM 798 O O . ASN A 1 95 ? 9.100 -2.184 -7.739 1.00 97.00 95 ASN A O 1
ATOM 802 N N . GLU A 1 96 ? 8.702 -4.368 -8.054 1.00 96.00 96 GLU A N 1
ATOM 803 C CA . GLU A 1 96 ? 7.839 -4.175 -9.215 1.00 96.00 96 GLU A CA 1
ATOM 804 C C . GLU A 1 96 ? 6.570 -3.394 -8.840 1.00 96.00 96 GLU A C 1
ATOM 806 O O . GLU A 1 96 ? 6.229 -2.410 -9.501 1.00 96.00 96 GLU A O 1
ATOM 811 N N . TYR A 1 97 ? 5.900 -3.771 -7.744 1.00 97.62 97 TYR A N 1
ATOM 812 C CA . TYR A 1 97 ? 4.668 -3.125 -7.284 1.00 97.62 97 TYR A CA 1
ATOM 813 C C . TYR A 1 97 ? 4.868 -1.643 -6.947 1.00 97.62 97 TYR A C 1
ATOM 815 O O . TYR A 1 97 ? 4.082 -0.779 -7.354 1.00 97.62 97 TYR A O 1
ATOM 823 N N . ILE A 1 98 ? 5.921 -1.313 -6.193 1.00 96.06 98 ILE A N 1
ATOM 824 C CA . ILE A 1 98 ? 6.174 0.082 -5.828 1.00 96.06 98 ILE A CA 1
ATOM 825 C C . ILE A 1 98 ? 6.561 0.910 -7.066 1.00 96.06 98 ILE A C 1
ATOM 827 O O . ILE A 1 98 ? 6.192 2.078 -7.155 1.00 96.06 98 ILE A O 1
ATOM 831 N N . ASN A 1 99 ? 7.200 0.342 -8.080 1.00 96.06 99 ASN A N 1
ATOM 832 C CA . ASN A 1 99 ? 7.643 1.119 -9.239 1.00 96.06 99 ASN A CA 1
ATOM 833 C C . ASN A 1 99 ? 6.609 1.247 -10.376 1.00 96.06 99 ASN A C 1
ATOM 835 O O . ASN A 1 99 ? 6.889 1.936 -11.354 1.00 96.06 99 ASN A O 1
ATOM 839 N N . GLN A 1 100 ? 5.403 0.677 -10.241 1.00 91.75 100 GLN A N 1
ATOM 840 C CA . GLN A 1 100 ? 4.355 0.704 -11.285 1.00 91.75 100 GLN A CA 1
ATOM 841 C C . GLN A 1 100 ? 4.025 2.109 -11.823 1.00 91.75 100 GLN A C 1
ATOM 843 O O . GLN A 1 100 ? 3.891 2.304 -13.027 1.00 91.75 100 GLN A O 1
ATOM 848 N N . ASP A 1 101 ? 3.924 3.098 -10.933 1.00 90.69 101 ASP A N 1
ATOM 849 C CA . ASP A 1 101 ? 3.565 4.480 -11.285 1.00 90.69 101 ASP A CA 1
ATOM 850 C C . ASP A 1 101 ? 4.803 5.383 -11.502 1.00 90.69 101 ASP A C 1
ATOM 852 O O . ASP A 1 101 ? 4.663 6.608 -11.556 1.00 90.69 101 ASP A O 1
ATOM 856 N N . ASP A 1 102 ? 6.022 4.827 -11.562 1.00 95.06 102 ASP A N 1
ATOM 857 C CA . ASP A 1 102 ? 7.249 5.625 -11.650 1.00 95.06 102 ASP A CA 1
ATOM 858 C C . ASP A 1 102 ? 7.577 6.023 -13.115 1.00 95.06 102 ASP A C 1
ATOM 860 O O . ASP A 1 102 ? 7.842 5.169 -13.977 1.00 95.06 102 ASP A O 1
ATOM 864 N N . PRO A 1 103 ? 7.579 7.333 -13.444 1.00 95.62 103 PRO A N 1
ATOM 865 C CA . PRO A 1 103 ? 7.832 7.803 -14.805 1.00 95.62 103 PRO A CA 1
ATOM 866 C C . PRO A 1 103 ? 9.279 7.568 -15.269 1.00 95.62 103 PRO A C 1
ATOM 868 O O . PRO A 1 103 ? 9.532 7.459 -16.471 1.00 95.62 103 PRO A O 1
ATOM 871 N N . VAL A 1 104 ? 10.237 7.485 -14.345 1.00 96.19 104 VAL A N 1
ATOM 872 C CA . VAL A 1 104 ? 11.645 7.212 -14.648 1.00 96.19 104 VAL A CA 1
ATOM 873 C C . VAL A 1 104 ? 11.818 5.738 -14.983 1.00 96.19 104 VAL A C 1
ATOM 875 O O . VAL A 1 104 ? 12.405 5.426 -16.019 1.00 96.19 104 VAL A O 1
ATOM 878 N N . ILE A 1 105 ? 11.243 4.836 -14.183 1.00 96.00 105 ILE A N 1
ATOM 879 C CA . ILE A 1 105 ? 11.299 3.389 -14.441 1.00 96.00 105 ILE A CA 1
ATOM 880 C C . ILE A 1 105 ? 10.609 3.049 -15.763 1.00 96.00 105 ILE A C 1
ATOM 882 O O . ILE A 1 105 ? 11.192 2.380 -16.618 1.00 96.00 105 ILE A O 1
ATOM 886 N N . SER A 1 106 ? 9.406 3.579 -15.997 1.00 95.31 106 SER A N 1
ATOM 887 C CA . SER A 1 106 ? 8.703 3.378 -17.272 1.00 95.31 106 SER A CA 1
ATOM 888 C C . SER A 1 106 ? 9.490 3.924 -18.472 1.00 95.31 106 SER A C 1
ATOM 890 O O . SER A 1 106 ? 9.542 3.284 -19.528 1.00 95.31 106 SER A O 1
ATOM 892 N N . THR A 1 107 ? 10.167 5.065 -18.313 1.00 95.94 107 THR A N 1
ATOM 893 C CA . THR A 1 107 ? 11.045 5.622 -19.349 1.00 95.94 107 THR A CA 1
ATOM 894 C C . THR A 1 107 ? 12.266 4.740 -19.594 1.00 95.94 107 THR A C 1
ATOM 896 O O . THR A 1 107 ? 12.574 4.470 -20.755 1.00 95.94 107 THR A O 1
ATOM 899 N N . ALA A 1 108 ? 12.928 4.254 -18.544 1.00 95.44 108 ALA A N 1
ATOM 900 C CA . ALA A 1 108 ? 14.080 3.364 -18.655 1.00 95.44 108 ALA A CA 1
ATOM 901 C C . ALA A 1 108 ? 13.713 2.071 -19.400 1.00 95.44 108 ALA A C 1
ATOM 903 O O . ALA A 1 108 ? 14.356 1.721 -20.391 1.00 95.44 108 ALA A O 1
ATOM 904 N N . LEU A 1 109 ? 12.602 1.428 -19.019 1.00 94.56 109 LEU A N 1
ATOM 905 C CA . LEU A 1 109 ? 12.094 0.234 -19.700 1.00 94.56 109 LEU A CA 1
ATOM 906 C C . LEU A 1 109 ? 11.786 0.494 -21.182 1.00 94.56 109 LEU A C 1
ATOM 908 O O . LEU A 1 109 ? 12.068 -0.354 -22.028 1.00 94.56 109 LEU A O 1
ATOM 912 N N . ARG A 1 110 ? 11.225 1.662 -21.520 1.00 95.25 110 ARG A N 1
ATOM 913 C CA . ARG A 1 110 ? 10.970 2.059 -22.915 1.00 95.25 110 ARG A CA 1
ATOM 914 C C . ARG A 1 110 ? 12.268 2.258 -23.702 1.00 95.25 110 ARG A C 1
ATOM 916 O O . ARG A 1 110 ? 12.351 1.833 -24.850 1.00 95.25 110 ARG A O 1
ATOM 923 N N . VAL A 1 111 ? 13.271 2.899 -23.106 1.00 96.31 111 VAL A N 1
ATOM 924 C CA . VAL A 1 111 ? 14.585 3.114 -23.732 1.00 96.31 111 VAL A CA 1
ATOM 925 C C . VAL A 1 111 ? 15.272 1.780 -24.032 1.00 96.31 111 VAL A C 1
ATOM 927 O O . VAL A 1 111 ? 15.784 1.609 -25.140 1.00 96.31 111 VAL A O 1
ATOM 930 N N . PHE A 1 112 ? 15.222 0.823 -23.098 1.00 94.94 112 PHE A N 1
ATOM 931 C CA . PHE A 1 112 ? 15.741 -0.530 -23.311 1.00 94.94 112 PHE A CA 1
ATOM 932 C C . PHE A 1 112 ? 14.996 -1.264 -24.427 1.00 94.94 112 PHE A C 1
ATOM 934 O O . PHE A 1 112 ? 15.640 -1.764 -25.348 1.00 94.94 112 PHE A O 1
ATOM 941 N N . ARG A 1 113 ? 13.655 -1.248 -24.412 1.00 95.50 113 ARG A N 1
ATOM 942 C CA . ARG A 1 113 ? 12.821 -1.858 -25.465 1.00 95.50 113 ARG A CA 1
ATOM 943 C C . ARG A 1 113 ? 13.098 -1.303 -26.863 1.00 95.50 113 ARG A C 1
ATOM 945 O O . ARG A 1 113 ? 12.996 -2.037 -27.835 1.00 95.50 113 ARG A O 1
ATOM 952 N N . ASN A 1 114 ? 13.455 -0.025 -26.960 1.00 95.38 114 ASN A N 1
ATOM 953 C CA . ASN A 1 114 ? 13.720 0.649 -28.231 1.00 95.38 114 ASN A CA 1
ATOM 954 C C . ASN A 1 114 ? 15.202 0.606 -28.652 1.00 95.38 114 ASN A C 1
ATOM 956 O O . ASN A 1 114 ? 15.576 1.311 -29.592 1.00 95.38 114 ASN A O 1
ATOM 960 N N . ASN A 1 115 ? 16.062 -0.127 -27.928 1.00 93.25 115 ASN A N 1
ATOM 961 C CA . ASN A 1 115 ? 17.520 -0.143 -28.117 1.00 93.25 115 ASN A CA 1
ATOM 962 C C . ASN A 1 115 ? 18.137 1.272 -28.177 1.00 93.25 115 ASN A C 1
ATOM 964 O O . ASN A 1 115 ? 19.107 1.522 -28.891 1.00 93.25 115 ASN A O 1
ATOM 968 N N . ALA A 1 116 ? 17.566 2.219 -27.427 1.00 93.19 116 ALA A N 1
ATOM 969 C CA . ALA A 1 116 ? 17.920 3.638 -27.465 1.00 93.19 116 ALA A CA 1
ATOM 970 C C . ALA A 1 116 ? 18.769 4.074 -26.258 1.00 93.19 116 ALA A C 1
ATOM 972 O O . ALA A 1 116 ? 18.841 5.262 -25.952 1.00 93.19 116 ALA A O 1
ATOM 973 N N . ALA A 1 117 ? 19.373 3.118 -25.545 1.00 92.19 117 ALA A N 1
ATOM 974 C CA . ALA A 1 117 ? 20.160 3.381 -24.338 1.00 92.19 117 ALA A CA 1
ATOM 975 C C . ALA A 1 117 ? 21.437 4.186 -24.618 1.00 92.19 117 ALA A C 1
ATOM 977 O O . ALA A 1 117 ? 21.921 4.901 -23.744 1.00 92.19 117 ALA A O 1
ATOM 978 N N . PHE A 1 118 ? 21.959 4.099 -25.843 1.00 91.31 118 PHE A N 1
ATOM 979 C CA . PHE A 1 118 ? 23.131 4.851 -26.271 1.00 91.31 118 PHE A CA 1
ATOM 980 C C . PHE A 1 118 ? 22.728 6.091 -27.084 1.00 91.31 118 PHE A C 1
ATOM 982 O O . PHE A 1 118 ? 21.819 6.008 -27.919 1.00 91.31 118 PHE A O 1
ATOM 989 N N . PRO A 1 119 ? 23.410 7.236 -26.894 1.00 87.12 119 PRO A N 1
ATOM 990 C CA . PRO A 1 119 ? 23.154 8.440 -27.674 1.00 87.12 119 PRO A CA 1
ATOM 991 C C . PRO A 1 119 ? 23.336 8.197 -29.175 1.00 87.12 119 PRO A C 1
ATOM 993 O O . PRO A 1 119 ? 24.324 7.604 -29.610 1.00 87.12 119 PRO A O 1
ATOM 996 N N . LYS A 1 120 ? 22.413 8.716 -29.988 1.00 86.56 120 LYS A N 1
ATOM 997 C CA . LYS A 1 120 ? 22.572 8.757 -31.447 1.00 86.56 120 LYS A CA 1
ATOM 998 C C . LYS A 1 120 ? 23.330 10.022 -31.843 1.00 86.56 120 LYS A C 1
ATOM 1000 O O . LYS A 1 120 ? 23.100 11.090 -31.274 1.00 86.56 120 LYS A O 1
ATOM 1005 N N . LYS A 1 121 ? 24.219 9.916 -32.837 1.00 87.88 121 LYS A N 1
ATOM 1006 C CA . LYS A 1 121 ? 24.896 11.084 -33.420 1.00 87.88 121 LYS A CA 1
ATOM 1007 C C . LYS A 1 121 ? 23.831 12.068 -33.935 1.00 87.88 121 LYS A C 1
ATOM 1009 O O . LYS A 1 121 ? 22.898 11.613 -34.596 1.00 87.88 121 LYS A O 1
ATOM 1014 N N . PRO A 1 122 ? 23.945 13.380 -33.663 1.00 85.25 122 PRO A N 1
ATOM 1015 C CA . PRO A 1 122 ? 22.984 14.350 -34.172 1.00 85.25 122 PRO A CA 1
ATOM 1016 C C . PRO A 1 122 ? 22.931 14.290 -35.700 1.00 85.25 122 PRO A C 1
ATOM 1018 O O . PRO A 1 122 ? 23.971 14.271 -36.368 1.00 85.25 122 PRO A O 1
ATOM 1021 N N . GLU A 1 123 ? 21.720 14.260 -36.254 1.00 81.88 123 GLU A N 1
ATOM 1022 C CA . GLU A 1 123 ? 21.530 14.352 -37.697 1.00 81.88 123 GLU A CA 1
ATOM 1023 C C . GLU A 1 123 ? 22.077 15.694 -38.188 1.00 81.88 123 GLU A C 1
ATOM 1025 O O . GLU A 1 123 ? 21.815 16.754 -37.606 1.00 81.88 123 GLU A O 1
ATOM 1030 N N . LYS A 1 124 ? 22.872 15.660 -39.264 1.00 77.31 124 LYS A N 1
ATOM 1031 C CA . LYS A 1 124 ? 23.327 16.884 -39.921 1.00 77.31 124 LYS A CA 1
ATOM 1032 C C . LYS A 1 124 ? 22.082 17.606 -40.428 1.00 77.31 124 LYS A C 1
ATOM 1034 O O . LYS A 1 124 ? 21.467 17.154 -41.390 1.00 77.31 124 LYS A O 1
ATOM 1039 N N . LYS A 1 125 ? 21.714 18.724 -39.794 1.00 70.69 125 LYS A N 1
ATOM 1040 C CA . LYS A 1 125 ? 20.681 19.620 -40.327 1.00 70.69 125 LYS A CA 1
ATOM 1041 C C . LYS A 1 125 ? 21.074 19.948 -41.764 1.00 70.69 125 LYS A C 1
ATOM 1043 O O . LYS A 1 125 ? 22.158 20.495 -41.976 1.00 70.69 125 LYS A O 1
ATOM 1048 N N . SER A 1 126 ? 20.241 19.587 -42.743 1.00 61.19 126 SER A N 1
ATOM 1049 C CA . SER A 1 126 ? 20.494 20.021 -44.112 1.00 61.19 126 SER A CA 1
ATOM 1050 C C . SER A 1 126 ? 20.499 21.545 -44.095 1.00 61.19 126 SER A C 1
ATOM 1052 O O . SER A 1 126 ? 19.579 22.189 -43.580 1.00 61.19 126 SER A O 1
ATOM 1054 N N . ALA A 1 127 ? 21.597 22.133 -44.557 1.00 60.72 127 ALA A N 1
ATOM 1055 C CA . ALA A 1 127 ? 21.687 23.567 -44.714 1.00 60.72 127 ALA A CA 1
ATOM 1056 C C . ALA A 1 127 ? 20.703 23.956 -45.825 1.00 60.72 127 ALA A C 1
ATOM 1058 O O . ALA A 1 127 ? 21.060 23.990 -46.998 1.00 60.72 127 ALA A O 1
ATOM 1059 N N . LYS A 1 128 ? 19.440 24.227 -45.475 1.00 57.78 128 LYS A N 1
ATOM 1060 C CA . LYS A 1 128 ? 18.584 25.056 -46.324 1.00 57.78 128 LYS A CA 1
ATOM 1061 C C . LYS A 1 128 ? 19.241 26.430 -46.328 1.00 57.78 128 LYS A C 1
ATOM 1063 O O . LYS A 1 128 ? 19.140 27.167 -45.348 1.00 57.78 128 LYS A O 1
ATOM 1068 N N . GLY A 1 129 ? 20.021 26.688 -47.376 1.00 53.38 129 GLY A N 1
ATOM 1069 C CA . GLY A 1 129 ? 20.806 27.898 -47.542 1.00 53.38 129 GLY A CA 1
ATOM 1070 C C . GLY A 1 129 ? 19.941 29.126 -47.299 1.00 53.38 129 GLY A C 1
ATOM 1071 O O . GLY A 1 129 ? 18.999 29.391 -48.040 1.00 53.38 129 GLY A O 1
ATOM 1072 N N . LYS A 1 130 ? 20.259 29.881 -46.248 1.00 56.59 130 LYS A N 1
ATOM 1073 C CA . LYS A 1 130 ? 19.827 31.270 -46.152 1.00 56.59 130 LYS A CA 1
ATOM 1074 C C . LYS A 1 130 ? 20.749 32.061 -47.071 1.00 56.59 130 LYS A C 1
ATOM 1076 O O . LYS A 1 130 ? 21.831 32.462 -46.659 1.00 56.59 130 LYS A O 1
ATOM 1081 N N . VAL A 1 131 ? 20.354 32.222 -48.330 1.00 56.00 131 VAL A N 1
ATOM 1082 C CA . VAL A 1 131 ? 20.952 33.243 -49.195 1.00 56.00 131 VAL A CA 1
ATOM 1083 C C . VAL A 1 131 ? 20.500 34.600 -48.662 1.00 56.00 131 VAL A C 1
ATOM 1085 O O . VAL A 1 131 ? 19.305 34.884 -48.612 1.00 56.00 131 VAL A O 1
ATOM 1088 N N . ALA A 1 132 ? 21.450 35.406 -48.194 1.00 52.09 132 ALA A N 1
ATOM 1089 C CA . ALA A 1 132 ? 21.199 36.795 -47.843 1.00 52.09 132 ALA A CA 1
ATOM 1090 C C . ALA A 1 132 ? 20.930 37.580 -49.135 1.00 52.09 132 ALA A C 1
ATOM 1092 O O . ALA A 1 132 ? 21.789 37.635 -50.013 1.00 52.09 132 ALA A O 1
ATOM 1093 N N . ILE A 1 133 ? 19.743 38.177 -49.261 1.00 53.84 133 ILE A N 1
ATOM 1094 C CA . ILE A 1 133 ? 19.487 39.187 -50.290 1.00 53.84 133 ILE A CA 1
ATOM 1095 C C . ILE A 1 133 ? 20.117 40.482 -49.780 1.00 53.84 133 ILE A C 1
ATOM 1097 O O . ILE A 1 133 ? 19.628 41.077 -48.821 1.00 53.84 133 ILE A O 1
ATOM 1101 N N . VAL A 1 134 ? 21.225 40.899 -50.392 1.00 45.53 134 VAL A N 1
ATOM 1102 C CA . VAL A 1 134 ? 21.782 42.239 -50.184 1.00 45.53 134 VAL A CA 1
ATOM 1103 C C . VAL A 1 134 ? 20.949 43.202 -51.026 1.00 45.53 134 VAL A C 1
ATOM 1105 O O . VAL A 1 134 ? 21.000 43.176 -52.254 1.00 45.53 134 VAL A O 1
ATOM 1108 N N . GLN A 1 135 ? 20.135 44.014 -50.355 1.00 41.59 135 GLN A N 1
ATOM 1109 C CA . GLN A 1 135 ? 19.359 45.0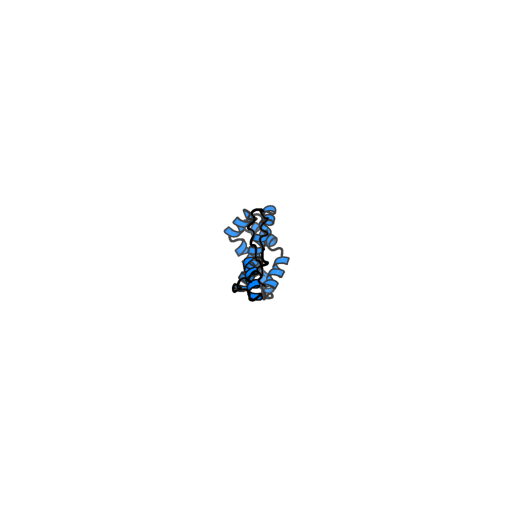89 -50.965 1.00 41.59 135 GLN A CA 1
ATOM 1110 C C . GLN A 1 135 ? 20.307 46.263 -51.244 1.00 41.59 135 GLN A C 1
ATOM 1112 O O . GLN A 1 135 ? 21.015 46.723 -50.350 1.00 41.59 135 GLN A O 1
ATOM 1117 N N . GLY A 1 136 ? 20.406 46.639 -52.518 1.00 41.06 136 GLY A N 1
ATOM 1118 C CA . GLY A 1 136 ? 21.514 47.426 -53.051 1.00 41.06 136 GLY A CA 1
ATOM 1119 C C . GLY A 1 136 ? 21.565 48.902 -52.660 1.00 41.06 136 GLY A C 1
ATOM 1120 O O . GLY A 1 136 ? 20.600 49.479 -52.170 1.00 41.06 136 GLY A O 1
ATOM 1121 N N . TYR A 1 137 ? 22.694 49.517 -53.015 1.00 36.66 137 TYR A N 1
ATOM 1122 C CA . TYR A 1 137 ? 22.783 50.935 -53.347 1.00 36.66 137 TYR A CA 1
ATOM 1123 C C . TYR A 1 137 ? 23.562 51.095 -54.658 1.00 36.66 137 TYR A C 1
ATOM 1125 O O . TYR A 1 137 ? 24.700 50.649 -54.789 1.00 36.66 137 TYR A O 1
ATOM 1133 N N . ASN A 1 138 ? 22.896 51.715 -55.633 1.00 45.47 138 ASN A N 1
ATOM 1134 C CA . ASN A 1 138 ? 23.474 52.224 -56.872 1.00 45.47 138 ASN A CA 1
ATOM 1135 C C . ASN A 1 138 ? 24.441 53.375 -56.576 1.00 45.47 138 ASN A C 1
ATOM 1137 O O . ASN A 1 138 ? 24.048 54.299 -55.871 1.00 45.47 138 ASN A O 1
ATOM 1141 N N . HIS A 1 139 ? 25.631 53.337 -57.182 1.00 40.75 139 HIS A N 1
ATOM 1142 C CA . HIS A 1 139 ? 26.298 54.418 -57.936 1.00 40.75 139 HIS A CA 1
ATOM 1143 C C . HIS A 1 139 ? 27.821 54.219 -57.911 1.00 40.75 139 HIS A C 1
ATOM 1145 O O . HIS A 1 139 ? 28.443 54.411 -56.875 1.00 40.75 139 HIS A O 1
ATOM 1151 N N . PHE A 1 140 ? 28.431 53.895 -59.055 1.00 39.28 140 PHE A N 1
ATOM 1152 C CA . PHE A 1 140 ? 29.333 54.807 -59.775 1.00 39.28 140 PHE A CA 1
ATOM 1153 C C . PHE A 1 140 ? 29.882 54.128 -61.037 1.00 39.28 140 PHE A C 1
ATOM 1155 O O . PHE A 1 140 ? 30.354 52.995 -61.024 1.00 39.28 140 PHE A O 1
ATOM 1162 N N . SER A 1 141 ? 29.783 54.855 -62.141 1.00 42.25 141 SER A N 1
ATOM 1163 C CA . SER A 1 141 ? 30.259 54.526 -63.479 1.00 42.25 141 SER A CA 1
ATOM 1164 C C . SER A 1 141 ? 31.781 54.421 -63.561 1.00 42.25 141 SER A C 1
ATOM 1166 O O . SER A 1 141 ? 32.467 55.334 -63.111 1.00 42.25 141 SER A O 1
ATOM 1168 N N . LEU A 1 142 ? 32.290 53.416 -64.280 1.00 38.66 142 LEU A N 1
ATOM 1169 C CA . LEU A 1 142 ? 33.584 53.495 -64.962 1.00 38.66 142 LEU A CA 1
ATOM 1170 C C . LEU A 1 142 ? 33.472 52.846 -66.347 1.00 38.66 142 LEU A C 1
ATOM 1172 O O . LEU A 1 142 ? 33.438 51.627 -66.503 1.00 38.66 142 LEU A O 1
ATOM 1176 N N . GLN A 1 143 ? 33.388 53.720 -67.348 1.00 42.16 143 GLN A N 1
ATOM 1177 C CA . GLN A 1 143 ? 33.583 53.444 -68.767 1.00 42.16 143 GLN A CA 1
ATOM 1178 C C . GLN A 1 143 ? 34.862 52.620 -68.985 1.00 42.16 143 GLN A C 1
ATOM 1180 O O . GLN A 1 143 ? 35.947 53.033 -68.579 1.00 42.16 143 GLN A O 1
ATOM 1185 N N . ARG A 1 144 ? 34.760 51.505 -69.713 1.00 43.75 144 ARG A N 1
ATOM 1186 C CA . ARG A 1 144 ? 35.895 50.934 -70.447 1.00 43.75 144 ARG A CA 1
ATOM 1187 C C . ARG A 1 144 ? 35.509 50.783 -71.909 1.00 43.75 144 ARG A C 1
ATOM 1189 O O . ARG A 1 144 ? 34.754 49.891 -72.277 1.00 43.75 144 ARG A O 1
ATOM 1196 N N . HIS A 1 145 ? 36.027 51.705 -72.714 1.00 42.56 145 HIS A N 1
ATOM 1197 C CA . HIS A 1 145 ? 36.165 51.539 -74.153 1.00 42.56 145 HIS A CA 1
ATOM 1198 C C . HIS A 1 145 ? 37.016 50.295 -74.431 1.00 42.56 145 HIS A C 1
ATOM 1200 O O . HIS A 1 145 ? 38.144 50.206 -73.950 1.00 42.56 145 HIS A O 1
ATOM 1206 N N . PHE A 1 146 ? 36.497 49.383 -75.246 1.00 41.91 146 PHE A N 1
ATOM 1207 C CA . PHE A 1 146 ? 37.306 48.441 -76.009 1.00 41.91 146 PHE A CA 1
ATOM 1208 C C . PHE A 1 146 ? 36.940 48.624 -77.481 1.00 41.91 146 PHE A C 1
ATOM 1210 O O . PHE A 1 146 ? 35.850 48.258 -77.911 1.00 41.91 146 PHE A O 1
ATOM 1217 N N . ILE A 1 147 ? 37.849 49.251 -78.228 1.00 43.56 147 ILE A N 1
ATOM 1218 C CA . ILE A 1 147 ? 37.853 49.235 -79.689 1.00 43.56 147 ILE A CA 1
ATOM 1219 C C . ILE A 1 147 ? 38.526 47.923 -80.098 1.00 43.56 147 ILE A C 1
ATOM 1221 O O . ILE A 1 147 ? 39.646 47.643 -79.670 1.00 43.56 147 ILE A O 1
ATOM 1225 N N . ALA A 1 148 ? 37.822 47.113 -80.886 1.00 44.09 148 ALA A N 1
ATOM 1226 C CA . ALA A 1 148 ? 38.374 45.943 -81.553 1.00 44.09 148 ALA A CA 1
ATOM 1227 C C . ALA A 1 148 ? 39.146 46.369 -82.812 1.00 44.09 148 ALA A C 1
ATOM 1229 O O . ALA A 1 148 ? 38.743 47.301 -83.507 1.00 44.09 148 ALA A O 1
ATOM 1230 N N . HIS A 1 149 ? 40.255 45.680 -83.079 1.00 40.62 149 HIS A N 1
ATOM 1231 C CA . HIS A 1 149 ? 41.055 45.808 -84.294 1.00 40.62 149 HIS A CA 1
ATOM 1232 C C . HIS A 1 149 ? 40.273 45.460 -85.568 1.00 40.62 149 HIS A C 1
ATOM 1234 O O . HIS A 1 149 ? 39.532 44.476 -85.594 1.00 40.62 149 HIS A O 1
ATOM 1240 N N . ALA A 1 150 ? 40.577 46.209 -86.628 1.00 43.34 150 ALA A N 1
ATOM 1241 C CA . ALA A 1 150 ? 40.835 45.699 -87.971 1.00 43.34 150 ALA A CA 1
ATOM 1242 C C . ALA A 1 150 ? 42.030 46.478 -88.539 1.00 43.34 150 ALA A C 1
ATOM 1244 O O . ALA A 1 150 ? 42.097 47.700 -88.261 1.00 43.34 150 ALA A O 1
#

Organism: NCBI:txid563008